Protein AF-A0A534PPS4-F1 (afdb_monomer_lite)

pLDDT: mean 85.07, std 13.57, range [37.84, 95.38]

Sequence (47 aa):
MSEREPRREEVERRAYELWQERGALHGSDQADWLQAERELKGQDSRR

Secondary structure (DSSP, 8-state):
----PPPHHHHHHHHHHHHHHTTS-TT-HHHHHHHHHHHHHHHHTT-

Foldseek 3Di:
DPLPQDDPVQLQVQLVVVCVVVPVDPPCSVVSSVVSSVVVSVVVVVD

Radius of gyration: 11.28 Å; chains: 1; bounding box: 26×15×28 Å

Structure (mmCIF, N/CA/C/O backbone):
data_AF-A0A534PPS4-F1
#
_entry.id   AF-A0A534PPS4-F1
#
loop_
_atom_site.group_PDB
_atom_site.id
_atom_site.type_symbol
_atom_site.label_atom_id
_atom_site.label_alt_id
_atom_site.label_comp_id
_atom_site.label_asym_id
_atom_site.label_entity_id
_atom_site.label_seq_id
_atom_site.pdbx_PDB_ins_code
_atom_site.Cartn_x
_atom_site.Cartn_y
_atom_site.Cartn_z
_atom_site.occupancy
_atom_site.B_iso_or_equiv
_atom_site.auth_seq_id
_atom_site.auth_comp_id
_atom_site.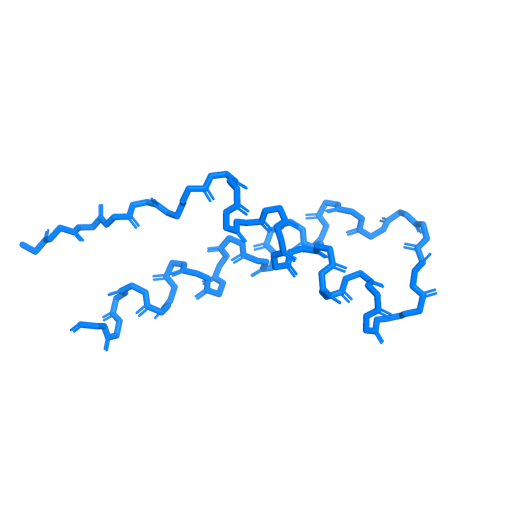auth_asym_id
_atom_site.auth_atom_id
_atom_site.pdbx_PDB_model_num
ATOM 1 N N . MET A 1 1 ? -17.474 0.978 18.956 1.00 37.84 1 MET A N 1
ATOM 2 C CA . MET A 1 1 ? -16.668 0.138 18.053 1.00 37.84 1 MET A CA 1
ATOM 3 C C . MET A 1 1 ? -15.437 0.959 17.738 1.00 37.84 1 MET A C 1
ATOM 5 O O . MET A 1 1 ? -15.597 2.116 17.379 1.00 37.84 1 MET A O 1
ATOM 9 N N . SER A 1 2 ? -14.242 0.472 18.063 1.00 49.19 2 SER A N 1
ATOM 10 C CA . SER A 1 2 ? -13.021 1.225 17.777 1.00 49.19 2 SER A CA 1
ATOM 11 C C . SER A 1 2 ? -12.724 1.060 16.297 1.00 49.19 2 SER A C 1
ATOM 13 O O . SER A 1 2 ? -12.141 0.051 15.935 1.00 49.19 2 SER A O 1
ATOM 15 N N . GLU A 1 3 ? -13.142 2.024 15.475 1.00 56.88 3 GLU A N 1
ATOM 16 C CA . GLU A 1 3 ? -12.582 2.233 14.136 1.00 56.88 3 GLU A CA 1
ATOM 17 C C . GLU A 1 3 ? -11.094 2.511 14.317 1.00 56.88 3 GLU A C 1
ATOM 19 O O . GLU A 1 3 ? -10.669 3.637 14.599 1.00 56.88 3 GLU A O 1
ATOM 24 N N . ARG A 1 4 ? -10.293 1.448 14.292 1.00 69.00 4 ARG A N 1
ATOM 25 C CA . ARG A 1 4 ? -8.859 1.587 14.449 1.00 69.00 4 ARG A CA 1
ATOM 26 C C . ARG A 1 4 ? -8.326 1.820 13.056 1.00 69.00 4 ARG A C 1
ATOM 28 O O . ARG A 1 4 ? -8.132 0.887 12.285 1.00 69.00 4 ARG A O 1
ATOM 35 N N . GLU A 1 5 ? -8.098 3.090 12.741 1.00 75.38 5 GLU A N 1
ATOM 36 C CA . GLU A 1 5 ? -7.349 3.448 11.543 1.00 75.38 5 GLU A CA 1
ATOM 37 C C . GLU A 1 5 ? -6.066 2.598 11.495 1.00 75.38 5 GLU A C 1
ATOM 39 O O . GLU A 1 5 ? -5.357 2.500 12.512 1.00 75.38 5 GLU A O 1
ATOM 44 N N . PRO A 1 6 ? -5.787 1.930 10.362 1.00 81.06 6 PRO A N 1
ATOM 45 C CA . PRO A 1 6 ? -4.630 1.065 10.264 1.00 81.06 6 PRO A CA 1
ATOM 46 C C . PRO A 1 6 ? -3.375 1.887 10.516 1.00 81.06 6 PRO A C 1
ATOM 48 O O . PRO A 1 6 ? -3.199 2.990 9.988 1.00 81.06 6 PRO A O 1
ATOM 51 N N . ARG A 1 7 ? -2.493 1.363 11.366 1.00 89.44 7 ARG A N 1
ATOM 52 C CA . ARG A 1 7 ? -1.232 2.042 11.648 1.00 89.44 7 ARG A CA 1
ATOM 53 C C . ARG A 1 7 ? -0.403 2.073 10.375 1.00 89.44 7 ARG A C 1
ATOM 55 O O . ARG A 1 7 ? -0.365 1.093 9.636 1.00 89.44 7 ARG A O 1
ATOM 62 N N . ARG A 1 8 ? 0.333 3.166 10.173 1.00 90.12 8 ARG A N 1
ATOM 63 C CA . ARG A 1 8 ? 1.261 3.313 9.039 1.00 90.12 8 ARG A CA 1
ATOM 64 C C . ARG A 1 8 ? 2.207 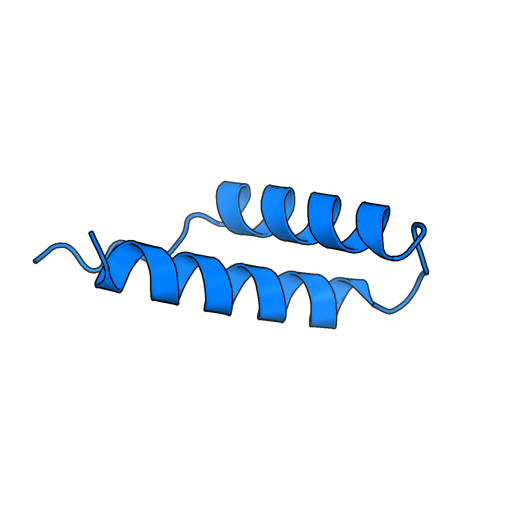2.114 8.906 1.00 90.12 8 ARG A C 1
ATOM 66 O O . ARG A 1 8 ? 2.462 1.680 7.798 1.00 90.12 8 ARG A O 1
ATOM 73 N N . GLU A 1 9 ? 2.643 1.537 10.024 1.00 93.06 9 GLU A N 1
ATOM 74 C CA . GLU A 1 9 ? 3.497 0.339 10.066 1.00 93.06 9 GLU A CA 1
ATOM 75 C C . GLU A 1 9 ? 2.818 -0.934 9.525 1.00 93.06 9 GLU A C 1
ATOM 77 O O . GLU A 1 9 ? 3.478 -1.818 8.982 1.00 93.06 9 GLU A O 1
ATOM 82 N N . GLU A 1 10 ? 1.502 -1.076 9.701 1.00 92.75 10 GLU A N 1
ATOM 83 C CA . GLU A 1 10 ? 0.744 -2.203 9.138 1.00 92.75 10 GLU A CA 1
ATOM 84 C C . GLU A 1 10 ? 0.560 -2.011 7.634 1.00 92.75 10 GLU A C 1
ATOM 86 O O . GLU A 1 10 ? 0.753 -2.952 6.865 1.00 92.75 10 GLU A O 1
ATOM 91 N N . VAL A 1 11 ? 0.262 -0.777 7.221 1.00 94.06 11 VAL A N 1
ATOM 92 C CA . VAL A 1 11 ? 0.136 -0.399 5.810 1.00 94.06 11 VAL A CA 1
ATOM 93 C C . VAL A 1 11 ? 1.454 -0.614 5.074 1.00 94.06 11 VAL A C 1
ATOM 95 O O . VAL A 1 11 ? 1.458 -1.257 4.034 1.00 94.06 11 VAL A O 1
ATOM 98 N N . GLU A 1 12 ? 2.571 -0.139 5.627 1.00 94.56 12 GLU A N 1
ATOM 99 C CA . GLU A 1 12 ? 3.908 -0.285 5.043 1.00 94.56 12 GLU A CA 1
ATOM 100 C C . GLU A 1 12 ? 4.276 -1.754 4.841 1.00 94.56 12 GLU A C 1
ATOM 102 O O . GLU A 1 12 ? 4.686 -2.152 3.752 1.00 94.56 12 GLU A O 1
ATOM 107 N N . ARG A 1 13 ? 4.074 -2.583 5.869 1.00 94.81 13 ARG A N 1
ATOM 108 C CA . ARG A 1 13 ? 4.372 -4.014 5.793 1.00 94.81 13 ARG A CA 1
ATOM 109 C C . ARG A 1 13 ? 3.536 -4.698 4.721 1.00 94.81 13 ARG A C 1
ATOM 111 O O . ARG A 1 13 ? 4.084 -5.436 3.909 1.00 94.81 13 ARG A O 1
ATOM 118 N N . ARG A 1 14 ? 2.234 -4.401 4.682 1.00 95.00 14 ARG A N 1
ATOM 119 C CA . ARG A 1 14 ? 1.324 -4.985 3.698 1.00 95.00 14 ARG A CA 1
ATOM 120 C C . ARG A 1 14 ? 1.633 -4.496 2.284 1.00 95.00 14 ARG A C 1
ATOM 122 O O . ARG A 1 14 ? 1.608 -5.290 1.351 1.00 95.00 14 ARG A O 1
ATOM 129 N N . ALA A 1 15 ? 1.972 -3.221 2.118 1.00 95.38 15 ALA A N 1
ATOM 130 C CA . ALA A 1 15 ? 2.393 -2.656 0.842 1.00 95.38 15 ALA A CA 1
ATOM 131 C C . ALA A 1 15 ? 3.686 -3.315 0.344 1.00 95.38 15 ALA A C 1
ATOM 133 O O . ALA A 1 15 ? 3.771 -3.662 -0.830 1.00 95.38 15 ALA A O 1
ATOM 134 N N . TYR A 1 16 ? 4.649 -3.552 1.240 1.00 94.06 16 TYR A N 1
ATOM 135 C CA . TYR A 1 16 ? 5.906 -4.236 0.940 1.00 94.06 16 TYR A CA 1
ATOM 136 C C . TYR A 1 16 ? 5.708 -5.707 0.561 1.00 94.06 16 TYR A C 1
ATOM 138 O O . TYR A 1 16 ? 6.310 -6.180 -0.400 1.00 94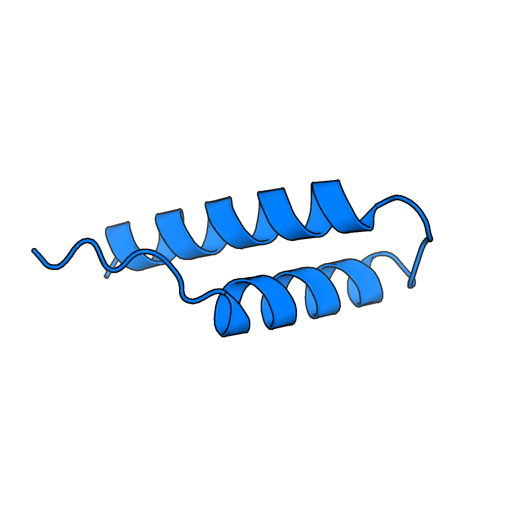.06 16 TYR A O 1
ATOM 146 N N . GLU A 1 17 ? 4.853 -6.438 1.281 1.00 94.75 17 GLU A N 1
ATOM 147 C CA . GLU A 1 17 ? 4.474 -7.808 0.911 1.00 94.75 17 GLU A CA 1
ATOM 148 C C . GLU A 1 17 ? 3.882 -7.837 -0.489 1.00 94.75 17 GLU A C 1
ATOM 150 O O . GLU A 1 17 ? 4.375 -8.557 -1.355 1.00 94.75 17 GLU A O 1
ATOM 155 N N . LEU A 1 18 ? 2.886 -6.985 -0.729 1.00 93.94 18 LEU A N 1
ATOM 156 C CA . LEU A 1 18 ? 2.248 -6.921 -2.022 1.00 93.94 18 LEU A CA 1
ATOM 157 C C . LEU A 1 18 ? 3.271 -6.520 -3.110 1.00 93.94 18 LEU A C 1
ATOM 159 O O . LEU A 1 18 ? 3.280 -7.153 -4.154 1.00 93.94 18 LEU A O 1
ATOM 163 N N . TRP A 1 19 ? 4.172 -5.552 -2.876 1.00 93.88 19 TRP A N 1
ATOM 164 C CA . TRP A 1 19 ? 5.266 -5.174 -3.794 1.00 93.88 19 TRP A CA 1
ATOM 165 C C . TRP A 1 19 ? 6.171 -6.360 -4.150 1.00 93.88 19 TRP A C 1
ATOM 167 O O . TRP A 1 19 ? 6.491 -6.575 -5.323 1.00 93.88 19 TRP A O 1
ATOM 177 N N . GLN A 1 20 ? 6.542 -7.171 -3.157 1.00 93.56 20 GLN A N 1
ATOM 178 C CA . GLN A 1 20 ? 7.316 -8.390 -3.379 1.00 93.56 20 GLN A CA 1
ATOM 179 C C . GLN A 1 20 ? 6.532 -9.437 -4.182 1.00 93.56 20 GLN A C 1
ATOM 181 O O . GLN A 1 20 ? 7.101 -10.034 -5.095 1.00 93.56 20 GLN A O 1
ATOM 186 N N . GLU A 1 21 ? 5.236 -9.627 -3.913 1.00 92.00 21 GLU A N 1
ATOM 187 C CA . GLU A 1 21 ? 4.383 -10.582 -4.641 1.00 92.00 21 GLU A CA 1
ATOM 188 C C . GLU A 1 21 ? 4.273 -10.260 -6.141 1.00 92.00 21 GLU A C 1
ATOM 190 O O . GLU A 1 21 ? 4.210 -11.169 -6.968 1.00 92.00 21 GLU A O 1
ATOM 195 N N . ARG A 1 22 ? 4.316 -8.975 -6.520 1.00 87.44 22 ARG A N 1
ATOM 196 C CA . ARG A 1 22 ? 4.322 -8.528 -7.936 1.00 87.44 22 ARG A CA 1
ATOM 197 C C . ARG A 1 22 ? 5.709 -8.555 -8.582 1.00 87.44 22 ARG A C 1
ATOM 199 O O . ARG A 1 22 ? 5.834 -8.203 -9.753 1.00 87.44 22 ARG A O 1
ATOM 206 N N . GLY A 1 23 ? 6.742 -8.972 -7.851 1.00 92.25 23 GLY A N 1
ATOM 207 C CA . GLY A 1 23 ? 8.109 -9.068 -8.361 1.00 92.25 23 GLY A CA 1
ATOM 208 C C . GLY A 1 23 ? 8.932 -7.792 -8.196 1.00 92.25 23 GLY A C 1
ATOM 209 O O . GLY A 1 23 ? 9.800 -7.524 -9.024 1.00 92.25 23 GLY A O 1
ATOM 210 N N . ALA A 1 24 ? 8.673 -7.014 -7.142 1.00 85.94 24 ALA A N 1
ATOM 211 C CA . ALA A 1 24 ? 9.455 -5.833 -6.780 1.00 85.94 24 ALA A CA 1
ATOM 212 C C . ALA A 1 24 ? 9.507 -4.758 -7.887 1.00 85.94 24 ALA A C 1
ATOM 214 O O . ALA A 1 24 ? 10.529 -4.103 -8.111 1.00 85.94 24 ALA A O 1
ATOM 215 N N . LEU A 1 25 ? 8.393 -4.579 -8.606 1.00 86.00 25 LEU A N 1
ATOM 216 C CA . LEU A 1 25 ? 8.308 -3.635 -9.716 1.00 86.00 25 LEU A CA 1
ATOM 217 C C . LEU A 1 25 ? 8.323 -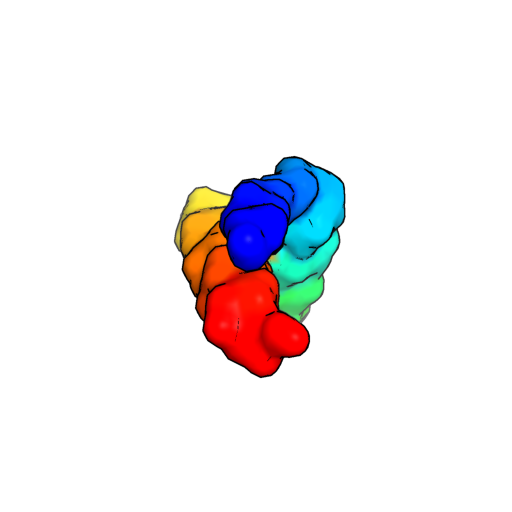2.188 -9.200 1.00 86.00 25 LEU A C 1
ATOM 219 O O . LEU A 1 25 ? 7.500 -1.802 -8.369 1.00 86.00 25 LEU A O 1
ATOM 223 N N . HIS A 1 26 ? 9.243 -1.369 -9.708 1.00 81.31 26 HIS A N 1
ATOM 224 C CA . HIS A 1 26 ? 9.297 0.049 -9.348 1.00 81.31 26 HIS A CA 1
ATOM 225 C C . HIS A 1 26 ? 8.063 0.799 -9.881 1.00 81.31 26 HIS A C 1
ATOM 227 O O . HIS A 1 26 ? 7.550 0.488 -10.957 1.00 81.31 26 HIS A O 1
ATOM 233 N N . GLY A 1 27 ? 7.612 1.825 -9.151 1.00 87.25 27 GLY A N 1
ATOM 234 C CA . GLY A 1 27 ? 6.544 2.722 -9.610 1.00 87.25 27 GLY A CA 1
ATOM 235 C C . GLY A 1 27 ? 5.140 2.260 -9.228 1.00 87.25 27 GLY A C 1
ATOM 236 O O . GLY A 1 27 ? 4.171 2.948 -9.541 1.00 87.25 27 GLY A O 1
ATOM 237 N N . SER A 1 28 ? 5.037 1.139 -8.513 1.00 87.88 28 SER A N 1
ATOM 238 C CA . SER A 1 28 ? 3.779 0.674 -7.925 1.00 87.88 28 SER A CA 1
ATOM 239 C C . SER A 1 28 ? 3.638 1.076 -6.453 1.00 87.88 28 SER A C 1
ATOM 241 O O . SER A 1 28 ? 2.549 0.975 -5.914 1.00 87.88 28 SER A O 1
ATOM 243 N N . ASP A 1 29 ? 4.667 1.652 -5.821 1.00 88.69 29 ASP A N 1
ATOM 244 C CA . ASP A 1 29 ? 4.715 1.970 -4.383 1.00 88.69 29 ASP A CA 1
ATOM 245 C C . ASP A 1 29 ? 3.452 2.669 -3.839 1.00 88.69 29 ASP A C 1
ATOM 247 O O . ASP A 1 29 ? 2.931 2.305 -2.787 1.00 88.69 29 ASP A O 1
ATOM 251 N N . GLN A 1 30 ? 2.903 3.647 -4.572 1.00 92.06 30 GLN A N 1
ATOM 252 C CA . GLN A 1 30 ? 1.657 4.322 -4.179 1.00 92.06 30 GLN A CA 1
ATOM 253 C C . GLN A 1 30 ? 0.416 3.437 -4.331 1.00 92.06 30 GLN A C 1
ATOM 255 O O . GLN A 1 30 ? -0.469 3.472 -3.478 1.00 92.06 30 GLN A O 1
ATOM 260 N N . ALA A 1 31 ? 0.325 2.659 -5.410 1.00 93.12 31 ALA A N 1
ATOM 261 C CA . ALA A 1 31 ? -0.784 1.729 -5.610 1.00 93.12 31 ALA A CA 1
ATOM 262 C C . ALA A 1 31 ? -0.779 0.648 -4.520 1.00 93.12 31 ALA A C 1
ATOM 264 O O . ALA A 1 31 ? -1.825 0.298 -3.975 1.00 93.12 31 ALA A O 1
ATOM 265 N N . ASP A 1 32 ? 0.418 0.197 -4.168 1.00 94.75 32 ASP A N 1
ATOM 266 C CA . ASP A 1 32 ? 0.713 -0.825 -3.179 1.00 94.75 32 ASP A CA 1
ATOM 267 C C . ASP A 1 32 ? 0.294 -0.372 -1.783 1.00 94.75 32 ASP A C 1
ATOM 269 O O . ASP A 1 32 ? -0.411 -1.089 -1.068 1.00 94.75 32 ASP A O 1
ATOM 273 N N . TRP A 1 33 ? 0.648 0.868 -1.454 1.00 93.81 33 TRP A N 1
ATOM 274 C CA . TRP A 1 33 ? 0.239 1.552 -0.238 1.00 93.81 33 TRP A CA 1
ATOM 275 C C . TRP A 1 33 ? -1.282 1.722 -0.150 1.00 93.81 33 TRP A C 1
ATOM 277 O O . TRP A 1 33 ? -1.899 1.315 0.834 1.00 93.81 33 TRP A O 1
ATOM 287 N N . LEU A 1 34 ? -1.920 2.265 -1.191 1.00 94.00 34 LEU A N 1
ATOM 288 C CA . LEU A 1 34 ? -3.373 2.481 -1.211 1.00 94.00 34 LEU A CA 1
ATOM 289 C C . LEU A 1 34 ? -4.155 1.164 -1.128 1.00 94.00 34 LEU A C 1
ATOM 291 O O . LEU A 1 34 ? -5.223 1.102 -0.513 1.00 94.00 34 LEU A O 1
ATOM 295 N N . GLN A 1 35 ? -3.640 0.102 -1.747 1.00 93.75 35 GLN A N 1
ATOM 296 C CA . GLN A 1 35 ? -4.230 -1.228 -1.668 1.00 93.75 35 GLN A CA 1
ATOM 297 C C . GLN A 1 35 ? -4.121 -1.797 -0.250 1.00 93.75 35 GLN A C 1
ATOM 299 O O . GLN A 1 35 ? -5.130 -2.253 0.289 1.00 93.75 35 GLN A O 1
ATOM 304 N N . ALA A 1 36 ? -2.949 -1.685 0.379 1.00 95.25 36 ALA A N 1
ATOM 305 C CA . ALA A 1 36 ? -2.733 -2.073 1.767 1.00 95.25 36 ALA A CA 1
ATOM 306 C C . ALA A 1 36 ? -3.657 -1.324 2.744 1.00 95.25 36 ALA A C 1
ATOM 308 O O . ALA A 1 36 ? -4.297 -1.958 3.583 1.00 95.25 36 ALA A O 1
ATOM 309 N N . GLU A 1 37 ? -3.799 0.001 2.606 1.00 93.62 37 GLU A N 1
ATOM 310 C CA . GLU A 1 37 ? -4.713 0.793 3.444 1.00 93.62 37 GLU A CA 1
ATOM 311 C C . GLU A 1 37 ? -6.158 0.301 3.341 1.00 93.62 37 GLU A C 1
ATOM 313 O O . GLU A 1 37 ? -6.842 0.151 4.355 1.00 93.62 37 GLU A O 1
ATOM 318 N N . ARG A 1 38 ? -6.634 0.027 2.120 1.00 92.19 38 ARG A N 1
ATOM 319 C CA . ARG A 1 38 ? -8.003 -0.454 1.890 1.00 92.19 38 ARG A CA 1
ATOM 320 C C . ARG A 1 38 ? -8.229 -1.849 2.456 1.00 92.19 38 ARG A C 1
ATOM 322 O O . ARG A 1 38 ? -9.288 -2.089 3.034 1.00 92.19 38 ARG A O 1
ATOM 329 N N . GLU A 1 39 ? -7.264 -2.752 2.299 1.00 91.94 39 GLU A N 1
ATOM 330 C CA . GLU A 1 39 ? -7.362 -4.094 2.871 1.00 91.94 39 GLU A CA 1
ATOM 331 C C . GLU A 1 39 ? -7.423 -4.043 4.395 1.00 91.94 39 GLU A C 1
ATOM 333 O O . GLU A 1 39 ? -8.335 -4.623 4.979 1.00 91.94 39 GLU A O 1
ATOM 338 N N . LEU A 1 40 ? -6.524 -3.297 5.040 1.00 90.50 40 LEU A N 1
ATOM 339 C CA . LEU A 1 40 ? -6.476 -3.211 6.499 1.00 90.50 40 LEU A CA 1
ATOM 340 C C . LEU A 1 40 ? -7.725 -2.530 7.080 1.00 90.50 40 LEU A C 1
ATOM 342 O O . LEU A 1 40 ? -8.281 -3.020 8.063 1.00 90.50 40 LEU A O 1
ATOM 346 N N . LYS A 1 41 ? -8.243 -1.477 6.428 1.00 87.44 41 LYS A N 1
ATOM 347 C CA . LYS A 1 41 ? -9.538 -0.863 6.790 1.00 87.44 41 LYS A CA 1
ATOM 348 C C . LYS A 1 41 ? -10.707 -1.849 6.662 1.00 87.44 41 LYS A C 1
ATOM 350 O O . LYS A 1 41 ? -11.617 -1.845 7.492 1.00 87.44 41 LYS A O 1
ATOM 355 N N . GLY A 1 42 ? -10.689 -2.705 5.640 1.00 84.31 42 GLY A N 1
ATOM 356 C CA . GLY A 1 42 ? -11.697 -3.749 5.431 1.00 84.3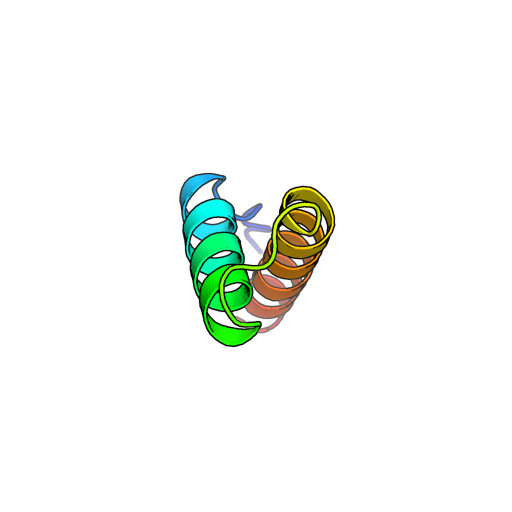1 42 GLY A CA 1
ATOM 357 C C . GLY A 1 42 ? -11.601 -4.921 6.416 1.00 84.31 42 GLY A C 1
ATOM 358 O O . GLY A 1 42 ? -12.609 -5.564 6.701 1.00 84.31 42 GLY A O 1
ATOM 359 N N . GLN A 1 43 ? -10.408 -5.210 6.945 1.00 78.81 43 GLN A N 1
ATOM 360 C CA . GLN A 1 43 ? -10.220 -6.252 7.958 1.00 78.81 43 GLN A CA 1
ATOM 361 C C . GLN A 1 43 ? -10.653 -5.800 9.356 1.00 78.81 43 GLN A C 1
ATOM 363 O O . GLN A 1 43 ? -11.258 -6.594 10.072 1.00 78.81 43 GLN A O 1
ATOM 368 N N . ASP A 1 44 ? -10.405 -4.539 9.725 1.00 74.19 44 ASP A N 1
ATOM 369 C CA . ASP A 1 44 ? -10.848 -3.968 11.010 1.00 74.19 44 ASP A CA 1
ATOM 370 C C . ASP A 1 44 ? -12.377 -3.946 11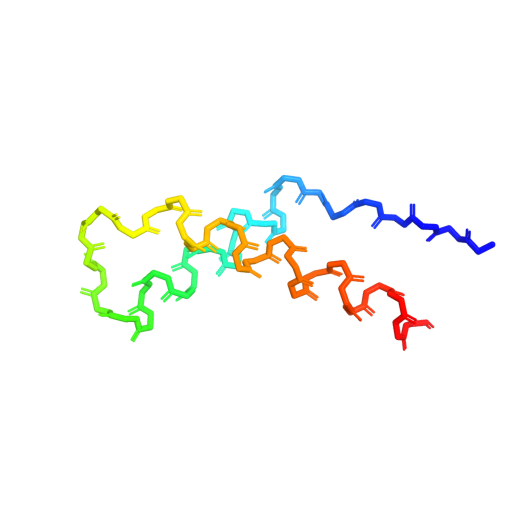.121 1.00 74.19 44 ASP A C 1
ATOM 372 O O . ASP A 1 44 ? -12.945 -4.361 12.125 1.00 74.19 44 ASP A O 1
ATOM 376 N N . SER A 1 45 ? -13.058 -3.586 10.032 1.00 66.06 45 SER A N 1
ATOM 377 C CA . SER A 1 45 ? -14.525 -3.576 9.965 1.00 66.06 45 SER A CA 1
ATOM 378 C C . SER A 1 45 ? -15.165 -4.973 9.973 1.00 66.06 45 SER A C 1
ATOM 380 O O . SER A 1 45 ? -16.378 -5.091 10.145 1.00 66.06 45 SER A O 1
ATOM 382 N N . ARG A 1 46 ? -14.370 -6.039 9.811 1.00 59.19 46 ARG A N 1
ATOM 383 C CA . ARG A 1 46 ? -14.824 -7.436 9.895 1.00 59.19 46 ARG A CA 1
ATOM 384 C C . ARG A 1 46 ? -14.472 -8.106 11.228 1.00 59.19 46 ARG A C 1
ATOM 386 O O . ARG A 1 46 ? -14.722 -9.305 11.371 1.00 59.19 46 ARG A O 1
ATOM 393 N N . ARG A 1 47 ? -13.868 -7.369 12.161 1.00 55.97 47 ARG A N 1
ATOM 394 C CA . ARG A 1 47 ? -13.404 -7.868 13.457 1.00 55.97 47 ARG A CA 1
ATOM 395 C C . ARG A 1 47 ? -14.409 -7.596 14.572 1.00 55.97 47 ARG A C 1
ATOM 397 O O . ARG A 1 47 ? -14.453 -8.439 15.493 1.00 55.97 47 ARG A O 1
#